Protein AF-A0A9N9JC75-F1 (afdb_monomer_lite)

pLDDT: mean 96.2, std 5.36, range [70.06, 98.62]

Secondary structure (DSSP, 8-state):
---S------HHHHHHHHHHHHHHHHH--S-------PPP-TTS-SS------

Radius of gyration: 16.92 Å; chains: 1; bounding box: 42×27×36 Å

Structure (mmCIF, N/CA/C/O backbone):
data_AF-A0A9N9JC75-F1
#
_entry.id   AF-A0A9N9JC75-F1
#
loop_
_atom_site.group_PDB
_atom_site.id
_atom_site.type_symbol
_atom_site.label_atom_id
_atom_site.label_alt_id
_atom_site.label_comp_id
_atom_site.label_asym_id
_atom_site.label_entity_id
_atom_site.label_seq_id
_atom_site.pdbx_PDB_ins_code
_atom_site.Cartn_x
_atom_site.Cartn_y
_atom_site.Cartn_z
_atom_site.occupancy
_atom_site.B_iso_or_equiv
_atom_site.auth_seq_id
_atom_site.auth_comp_id
_atom_site.auth_asym_id
_atom_site.auth_atom_id
_atom_site.pdbx_PDB_model_num
ATOM 1 N N . PRO A 1 1 ? -18.482 -18.472 -11.167 1.00 70.06 1 P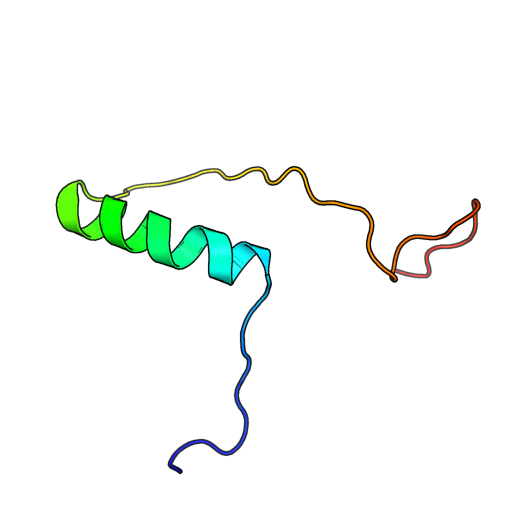RO A N 1
ATOM 2 C CA . PRO A 1 1 ? -17.888 -17.245 -10.584 1.00 70.06 1 PRO A CA 1
ATOM 3 C C . PRO A 1 1 ? -18.587 -16.002 -11.147 1.00 70.06 1 PRO A C 1
ATOM 5 O O . PRO A 1 1 ? -18.692 -15.878 -12.362 1.00 70.06 1 PRO A O 1
ATOM 8 N N . GLU A 1 2 ? -19.117 -15.140 -10.277 1.00 90.12 2 GLU A N 1
ATOM 9 C CA . GLU A 1 2 ? -19.918 -13.965 -10.669 1.00 90.12 2 GLU A CA 1
ATOM 10 C C . GLU A 1 2 ? -19.067 -12.857 -11.324 1.00 90.12 2 GLU A C 1
ATOM 12 O O . GLU A 1 2 ? -19.550 -12.116 -12.176 1.00 90.12 2 GLU A O 1
ATOM 17 N N . TYR A 1 3 ? -17.761 -12.820 -11.029 1.00 94.56 3 TYR A N 1
ATOM 18 C CA . TYR A 1 3 ? -16.804 -11.876 -11.613 1.00 94.56 3 TYR A CA 1
ATOM 19 C C . TYR A 1 3 ? -15.818 -12.556 -12.569 1.00 94.56 3 TYR A C 1
ATOM 21 O O . TYR A 1 3 ? -15.339 -13.662 -12.310 1.00 94.56 3 TYR A O 1
ATOM 29 N N . LYS A 1 4 ? -15.492 -11.866 -13.673 1.00 96.50 4 LYS A N 1
ATOM 30 C CA . LYS A 1 4 ? -14.549 -12.332 -14.711 1.00 96.50 4 LYS A CA 1
ATOM 31 C C . LYS A 1 4 ? -13.119 -11.810 -14.537 1.00 96.50 4 LYS A C 1
ATOM 33 O O . LYS A 1 4 ? -12.195 -12.414 -15.067 1.00 96.50 4 LYS A O 1
ATOM 38 N N . VAL A 1 5 ? -12.937 -10.693 -13.833 1.00 97.06 5 VAL A N 1
ATOM 39 C CA . VAL A 1 5 ? -11.635 -10.051 -13.598 1.00 97.06 5 VAL A CA 1
ATOM 40 C C . VAL A 1 5 ? -11.604 -9.552 -12.159 1.00 97.06 5 VAL A C 1
ATOM 42 O O . VAL A 1 5 ? -12.557 -8.916 -11.716 1.00 97.06 5 VAL A O 1
ATOM 45 N N . ILE A 1 6 ? -10.519 -9.845 -11.442 1.00 96.50 6 ILE A N 1
ATOM 46 C CA . ILE A 1 6 ? -10.306 -9.443 -10.046 1.00 96.50 6 ILE A CA 1
ATOM 47 C C . ILE A 1 6 ? -8.880 -8.910 -9.858 1.00 96.50 6 ILE A C 1
ATOM 49 O O . ILE A 1 6 ? -7.964 -9.319 -10.570 1.00 96.50 6 ILE A O 1
ATOM 53 N N . SER A 1 7 ? -8.696 -8.012 -8.890 1.00 97.75 7 SER A N 1
ATOM 54 C CA . SER A 1 7 ? -7.389 -7.502 -8.458 1.00 97.75 7 SER A CA 1
ATOM 55 C C . SER A 1 7 ? -7.156 -7.877 -7.000 1.00 97.75 7 SER A C 1
ATOM 57 O O . SER A 1 7 ? -8.061 -7.736 -6.183 1.00 97.75 7 SER A O 1
ATOM 59 N N . ASN A 1 8 ? -5.940 -8.310 -6.665 1.00 98.19 8 ASN A N 1
ATOM 60 C CA . ASN A 1 8 ? -5.562 -8.663 -5.292 1.00 98.19 8 ASN A CA 1
ATOM 61 C C . ASN A 1 8 ? -4.959 -7.481 -4.506 1.00 98.19 8 ASN A C 1
ATOM 63 O O . ASN A 1 8 ? -4.246 -7.675 -3.520 1.00 98.19 8 ASN A O 1
ATOM 67 N N . ALA A 1 9 ? -5.210 -6.253 -4.970 1.00 98.44 9 ALA A N 1
ATOM 68 C CA . ALA A 1 9 ? -4.616 -5.031 -4.433 1.00 98.44 9 ALA A CA 1
ATOM 69 C C . ALA A 1 9 ? -3.068 -5.092 -4.381 1.00 98.44 9 ALA A C 1
ATOM 71 O O . ALA A 1 9 ? -2.437 -5.798 -5.169 1.00 98.44 9 ALA A O 1
ATOM 72 N N . SER A 1 10 ? -2.445 -4.299 -3.502 1.00 98.50 10 SER A N 1
ATOM 73 C CA . SER A 1 10 ? -0.985 -4.226 -3.327 1.00 98.50 10 SER A CA 1
ATOM 74 C C . SER A 1 10 ? -0.519 -4.911 -2.037 1.00 98.50 10 SER A C 1
ATOM 76 O O . SER A 1 10 ? -1.321 -5.167 -1.136 1.00 98.50 10 SER A O 1
ATOM 78 N N . CYS A 1 11 ? 0.786 -5.166 -1.902 1.00 98.25 11 CYS A N 1
ATOM 79 C CA . CYS A 1 11 ? 1.382 -5.656 -0.653 1.00 98.25 11 CYS A CA 1
ATOM 80 C C . CYS A 1 11 ? 1.089 -4.722 0.537 1.00 98.25 11 CYS A C 1
ATOM 82 O O . CYS A 1 11 ? 0.679 -5.191 1.597 1.00 98.25 11 CYS A O 1
ATOM 84 N N . THR A 1 12 ? 1.212 -3.405 0.351 1.00 98.31 12 THR A N 1
ATOM 85 C CA . THR A 1 12 ? 0.954 -2.411 1.403 1.00 98.31 12 THR A CA 1
ATOM 86 C C . THR A 1 12 ? -0.520 -2.378 1.805 1.00 98.31 12 THR A C 1
ATOM 88 O O 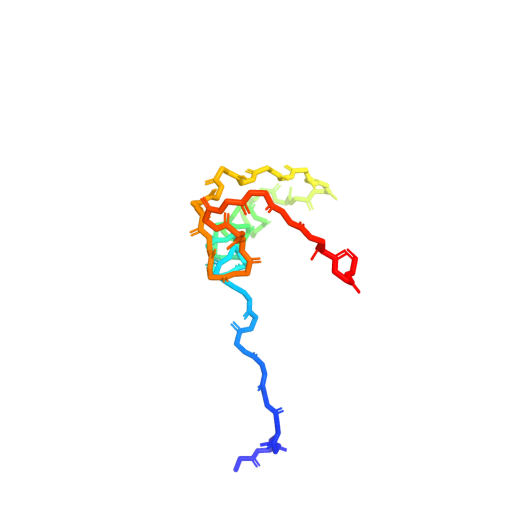. THR A 1 12 ? -0.826 -2.292 2.991 1.00 98.31 12 THR A O 1
ATOM 91 N N . THR A 1 13 ? -1.448 -2.515 0.849 1.00 98.50 13 THR A N 1
ATOM 92 C CA . THR A 1 13 ? -2.891 -2.597 1.146 1.00 98.50 13 THR A CA 1
ATOM 93 C C . THR A 1 13 ? -3.220 -3.849 1.951 1.00 98.50 13 THR A C 1
ATOM 95 O O . THR A 1 13 ? -3.946 -3.760 2.934 1.00 98.50 13 THR A O 1
ATOM 98 N N . ASN A 1 14 ? -2.661 -5.000 1.570 1.00 98.56 14 ASN A N 1
ATOM 99 C CA . ASN A 1 14 ? -2.875 -6.256 2.289 1.00 98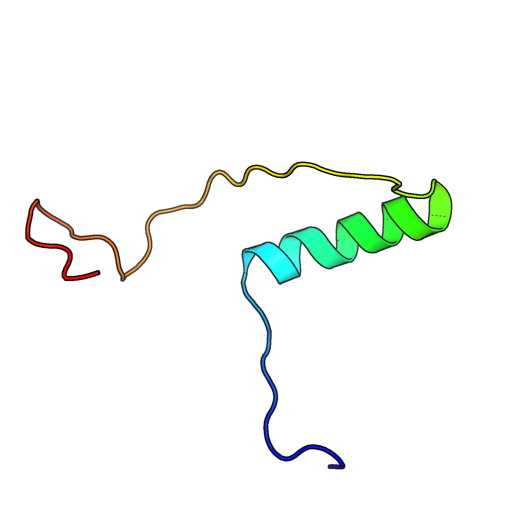.56 14 ASN A CA 1
ATOM 100 C C . ASN A 1 14 ? -2.275 -6.235 3.706 1.00 98.56 14 ASN A C 1
ATOM 102 O O . ASN A 1 14 ? -2.802 -6.898 4.591 1.00 98.56 14 ASN A O 1
ATOM 106 N N . CYS A 1 15 ? -1.216 -5.454 3.941 1.00 97.94 15 CYS A N 1
ATOM 107 C CA . CYS A 1 15 ? -0.680 -5.214 5.282 1.00 97.94 15 CYS A CA 1
ATOM 108 C C . CYS A 1 15 ? -1.594 -4.291 6.111 1.00 97.94 15 CYS A C 1
ATOM 110 O O . CYS A 1 15 ? -1.912 -4.593 7.260 1.00 97.94 15 CYS A O 1
ATOM 112 N N . LEU A 1 16 ? -2.046 -3.176 5.526 1.00 98.56 16 LEU A N 1
ATOM 113 C CA . LEU A 1 16 ? -2.803 -2.153 6.250 1.00 98.56 16 LEU A CA 1
ATOM 114 C C . LEU A 1 16 ? -4.263 -2.547 6.506 1.00 98.56 16 LEU A C 1
ATOM 116 O O . LEU A 1 16 ? -4.775 -2.289 7.591 1.00 98.56 16 LEU A O 1
ATOM 120 N N . ALA A 1 17 ? -4.950 -3.140 5.528 1.00 98.50 17 ALA A N 1
ATOM 121 C CA . ALA A 1 17 ? -6.397 -3.348 5.587 1.00 98.50 17 ALA A CA 1
ATOM 122 C C . ALA A 1 17 ? -6.860 -4.221 6.773 1.00 98.50 17 ALA A C 1
ATOM 124 O O . ALA A 1 17 ? -7.828 -3.828 7.427 1.00 98.50 17 ALA A O 1
ATOM 125 N N . PRO A 1 18 ? -6.191 -5.341 7.123 1.00 98.56 18 PRO A N 1
ATOM 126 C CA . PRO A 1 18 ? -6.576 -6.131 8.292 1.00 98.56 18 PRO A CA 1
ATOM 127 C C . PRO A 1 18 ? -6.423 -5.353 9.603 1.00 98.56 18 PRO A C 1
ATOM 129 O O . PRO A 1 18 ? -7.310 -5.400 10.452 1.00 98.56 18 PRO A O 1
ATOM 132 N N . LEU A 1 19 ? -5.330 -4.597 9.749 1.00 98.50 19 LEU A N 1
ATOM 133 C CA . LEU A 1 19 ? -5.085 -3.768 10.929 1.00 98.50 19 LEU A CA 1
ATOM 134 C C . LEU A 1 19 ? -6.116 -2.637 11.034 1.00 98.50 19 LEU A C 1
ATOM 136 O O . LEU A 1 19 ? -6.725 -2.445 12.083 1.00 98.50 19 LEU A O 1
ATOM 140 N N . ALA A 1 20 ? -6.333 -1.917 9.932 1.00 98.50 20 ALA A N 1
ATOM 141 C CA . ALA A 1 20 ? -7.290 -0.821 9.866 1.00 98.50 20 ALA A CA 1
ATOM 142 C C . ALA A 1 20 ? -8.714 -1.300 10.167 1.00 98.50 20 ALA A C 1
ATOM 144 O O . ALA A 1 20 ? -9.439 -0.604 10.869 1.00 98.50 20 ALA A O 1
ATOM 145 N N . LYS A 1 21 ? -9.094 -2.499 9.702 1.00 98.50 21 LYS A N 1
ATOM 146 C CA . LYS A 1 21 ? -10.392 -3.103 10.016 1.00 98.50 21 LYS A CA 1
ATOM 147 C C . LYS A 1 21 ? -10.586 -3.279 11.521 1.00 98.50 21 LYS A C 1
ATOM 149 O O . LYS A 1 21 ? -11.582 -2.804 12.046 1.00 98.50 21 LYS A O 1
ATOM 154 N N . VAL A 1 22 ? -9.640 -3.926 12.206 1.00 98.62 22 VAL A N 1
ATOM 155 C CA . VAL A 1 22 ? -9.751 -4.172 13.657 1.00 98.62 22 VAL A CA 1
ATOM 156 C C . VAL A 1 22 ? -9.858 -2.856 14.423 1.00 98.62 22 VAL A C 1
ATOM 158 O O . VAL A 1 22 ? -10.714 -2.706 15.285 1.00 98.62 22 VAL A O 1
ATOM 161 N N . ILE A 1 23 ? -9.017 -1.878 14.082 1.00 98.44 23 ILE A N 1
ATOM 162 C CA . ILE A 1 23 ? -9.029 -0.578 14.760 1.00 98.44 23 ILE A CA 1
ATOM 163 C C . ILE A 1 23 ? -10.337 0.177 14.483 1.00 98.44 23 ILE A C 1
ATOM 165 O O . ILE A 1 23 ? -10.890 0.793 15.389 1.00 98.44 23 ILE A O 1
ATOM 169 N N . HIS A 1 24 ? -10.842 0.139 13.249 1.00 98.50 24 HIS A N 1
ATOM 170 C CA . HIS A 1 24 ? -12.070 0.837 12.882 1.00 98.50 24 HIS A CA 1
ATOM 171 C C . HIS A 1 24 ? -13.307 0.224 13.540 1.00 98.50 24 HIS A C 1
ATOM 173 O O . HIS A 1 24 ? -14.134 0.976 14.046 1.00 98.50 24 HIS A O 1
ATOM 179 N N . ASP A 1 25 ? -13.416 -1.106 13.559 1.00 98.62 25 ASP A N 1
ATOM 180 C CA . ASP A 1 25 ? -14.572 -1.798 14.135 1.00 98.62 25 ASP A CA 1
ATOM 181 C C . ASP A 1 25 ? -14.687 -1.545 15.652 1.00 98.62 25 ASP A C 1
ATOM 183 O O . ASP A 1 25 ? -15.792 -1.373 16.159 1.00 98.62 25 ASP A O 1
ATOM 187 N N . GLU A 1 26 ? -13.555 -1.474 16.362 1.00 98.50 26 GLU A N 1
ATOM 188 C CA . GLU A 1 26 ? -13.528 -1.298 17.822 1.00 98.50 26 GLU A CA 1
ATOM 189 C C . GLU A 1 26 ? -13.540 0.173 18.267 1.00 98.50 26 GLU A C 1
ATOM 191 O O . GLU A 1 26 ? -14.148 0.515 19.282 1.00 98.50 26 GLU A O 1
ATOM 196 N N . PHE A 1 27 ? -12.857 1.057 17.535 1.00 98.06 27 PHE A N 1
ATOM 197 C CA . PHE A 1 27 ? -12.589 2.426 17.998 1.00 98.06 27 PHE A CA 1
ATOM 198 C C . PHE A 1 27 ? -13.101 3.519 17.061 1.00 98.06 27 PHE A C 1
ATOM 200 O O . PHE A 1 27 ? -13.188 4.673 17.475 1.00 98.06 27 PHE A O 1
ATOM 207 N N . GLY A 1 28 ? -13.451 3.179 15.819 1.00 98.19 28 GLY A N 1
ATOM 208 C CA . GLY A 1 28 ? -13.829 4.141 14.789 1.00 98.19 28 GLY A CA 1
ATOM 209 C C . GLY A 1 28 ? -12.644 4.987 14.306 1.00 98.19 28 GLY A C 1
ATOM 210 O O . GLY A 1 28 ? -12.119 5.842 15.013 1.00 98.19 28 GLY A O 1
ATOM 211 N N . ILE A 1 29 ? -12.241 4.800 13.048 1.00 97.69 29 ILE A N 1
ATOM 212 C CA . ILE A 1 29 ? -11.254 5.675 12.386 1.00 97.69 29 ILE A CA 1
ATOM 213 C C . ILE A 1 29 ? -12.001 6.797 11.658 1.00 97.69 29 ILE A C 1
ATOM 215 O O . ILE A 1 29 ? -12.756 6.507 10.732 1.00 97.69 29 ILE A O 1
ATOM 219 N N . ILE A 1 30 ? -11.770 8.056 12.049 1.00 98.38 30 ILE A N 1
ATOM 220 C CA . ILE A 1 30 ? -12.306 9.244 11.353 1.00 98.38 30 ILE A CA 1
ATOM 221 C C . ILE A 1 30 ? -11.401 9.630 10.173 1.00 98.38 30 ILE A C 1
ATOM 223 O O . ILE A 1 30 ? -11.882 9.875 9.071 1.00 98.38 30 ILE A O 1
ATOM 227 N N . GLU A 1 31 ? -10.085 9.637 10.393 1.00 98.00 31 GLU A N 1
ATOM 228 C CA . GLU A 1 31 ? -9.066 9.920 9.381 1.00 98.00 31 GLU A CA 1
ATOM 229 C C . GLU A 1 31 ? -7.746 9.210 9.719 1.00 98.00 31 GLU A C 1
ATOM 231 O O . GLU A 1 31 ? -7.530 8.782 10.854 1.00 98.00 31 GLU A O 1
ATOM 236 N N . GLY A 1 32 ? -6.856 9.066 8.732 1.00 96.81 32 GLY A N 1
ATOM 237 C CA . GLY A 1 32 ? -5.560 8.423 8.929 1.00 96.81 32 GLY A CA 1
ATOM 238 C C . GLY A 1 32 ? -4.549 8.786 7.847 1.00 96.81 32 GLY A C 1
ATOM 239 O O . GLY A 1 32 ? -4.861 8.798 6.658 1.00 96.81 32 GLY A O 1
ATOM 240 N N . LEU A 1 33 ? -3.316 9.046 8.271 1.00 98.19 33 LEU A N 1
ATOM 241 C CA . LEU A 1 33 ? -2.150 9.184 7.404 1.00 98.19 33 LEU A CA 1
ATOM 242 C C . LE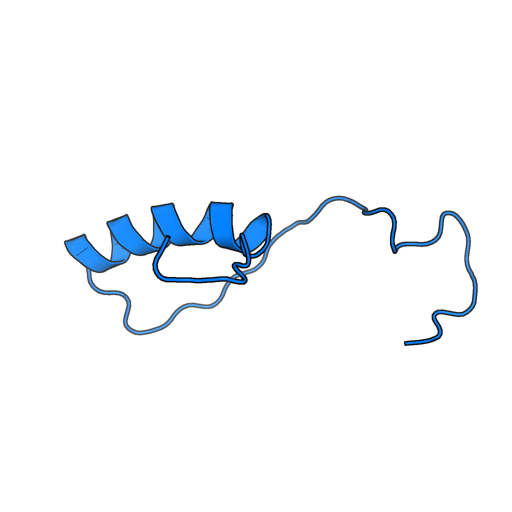U A 1 33 ? -1.241 7.978 7.626 1.00 98.19 33 LEU A C 1
ATOM 244 O O . LEU A 1 33 ? -1.055 7.532 8.757 1.00 98.19 33 LEU A O 1
ATOM 248 N N . MET A 1 34 ? -0.678 7.442 6.547 1.00 97.94 34 MET A N 1
ATOM 249 C CA . MET A 1 34 ? 0.168 6.254 6.595 1.00 97.94 34 MET A CA 1
ATOM 250 C C . MET A 1 34 ? 1.470 6.500 5.846 1.00 97.94 34 MET A C 1
ATOM 252 O O . MET A 1 34 ? 1.477 7.054 4.749 1.00 97.94 34 MET A O 1
ATOM 256 N N . THR A 1 35 ? 2.557 6.018 6.436 1.00 97.56 35 THR A N 1
ATOM 257 C CA . THR A 1 35 ? 3.873 5.939 5.810 1.00 97.56 35 THR A CA 1
ATOM 258 C C . THR A 1 35 ? 4.331 4.492 5.878 1.00 97.56 35 THR A C 1
ATOM 260 O O . THR A 1 35 ? 4.268 3.867 6.936 1.00 97.56 35 THR A O 1
ATOM 263 N N . THR A 1 36 ? 4.821 3.960 4.762 1.00 97.81 36 THR A N 1
ATOM 264 C CA . THR A 1 36 ? 5.496 2.663 4.730 1.00 97.81 36 THR A CA 1
ATOM 265 C C . THR A 1 36 ? 6.968 2.874 4.417 1.00 97.81 36 THR A C 1
ATOM 267 O O . THR A 1 36 ? 7.322 3.580 3.473 1.00 97.81 36 THR A O 1
ATOM 270 N N . VAL A 1 37 ? 7.839 2.257 5.211 1.00 98.12 37 VAL A N 1
ATOM 271 C CA . VAL A 1 37 ? 9.234 2.073 4.818 1.00 98.12 37 VAL A CA 1
ATOM 272 C C . VAL A 1 37 ? 9.269 0.817 3.959 1.00 98.12 37 VAL A C 1
ATOM 274 O O . VAL A 1 37 ? 9.238 -0.299 4.472 1.00 98.12 37 VAL A O 1
ATOM 277 N N . HIS A 1 38 ? 9.257 1.012 2.643 1.00 98.38 38 HIS A N 1
ATOM 278 C CA . HIS A 1 38 ? 9.205 -0.080 1.679 1.00 98.38 38 HIS A CA 1
ATOM 279 C C . HIS A 1 38 ? 10.610 -0.435 1.181 1.00 98.38 38 HIS A C 1
ATOM 281 O O . HIS A 1 38 ? 11.421 0.446 0.890 1.00 98.38 38 HIS A O 1
ATOM 287 N N . SER A 1 39 ? 10.895 -1.729 1.042 1.00 98.38 39 SER A N 1
ATOM 288 C CA . SER A 1 39 ? 12.142 -2.201 0.431 1.00 98.38 39 SER A CA 1
ATOM 289 C C . SER A 1 39 ? 12.215 -1.844 -1.058 1.00 98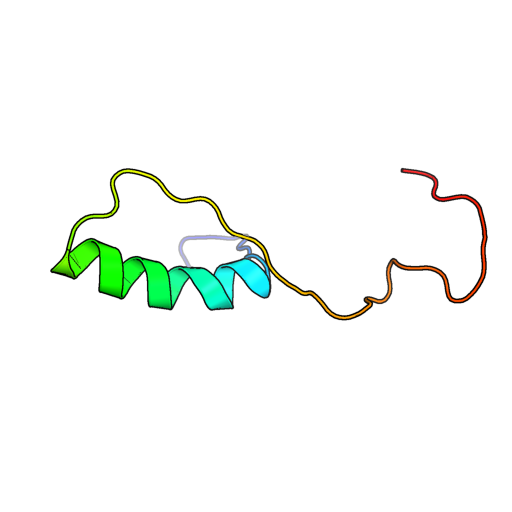.38 39 SER A C 1
ATOM 291 O O . SER A 1 39 ? 11.207 -1.535 -1.695 1.00 98.38 39 SER A O 1
ATOM 293 N N . THR A 1 40 ? 13.412 -1.899 -1.640 1.00 97.69 40 THR A N 1
ATOM 294 C CA . THR A 1 40 ? 13.568 -1.720 -3.086 1.00 97.69 40 THR A CA 1
ATOM 295 C C . THR A 1 40 ? 12.808 -2.803 -3.863 1.00 97.69 40 THR A C 1
ATOM 297 O O . THR A 1 40 ? 12.613 -3.927 -3.403 1.00 97.69 40 THR A O 1
ATOM 300 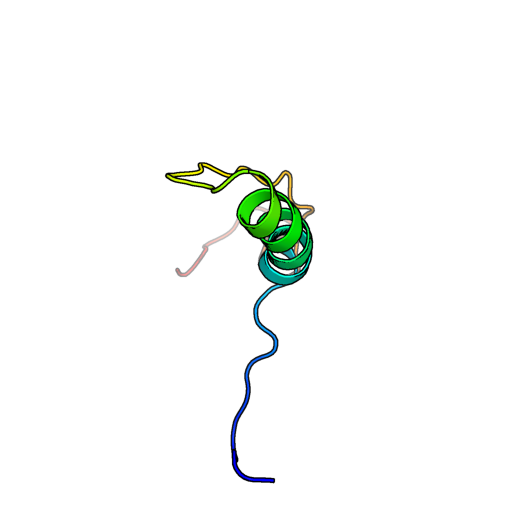N N . THR A 1 41 ? 12.342 -2.444 -5.052 1.00 97.56 41 THR A N 1
ATOM 301 C CA . THR A 1 41 ? 11.523 -3.262 -5.949 1.00 97.56 41 THR A CA 1
ATOM 302 C C . THR A 1 41 ? 12.151 -3.304 -7.337 1.00 97.56 41 THR A C 1
ATOM 304 O O . THR A 1 41 ? 13.026 -2.503 -7.666 1.00 97.56 41 THR A O 1
ATOM 307 N N . ALA A 1 42 ? 11.666 -4.209 -8.186 1.00 96.69 42 ALA A N 1
ATOM 308 C CA . ALA A 1 42 ? 12.193 -4.403 -9.536 1.00 96.69 42 ALA A CA 1
ATOM 309 C C . ALA A 1 42 ? 12.024 -3.188 -10.470 1.00 96.69 42 ALA A C 1
ATOM 311 O O . ALA A 1 42 ? 12.667 -3.133 -11.514 1.00 96.69 42 ALA A O 1
ATOM 312 N N . THR A 1 43 ? 11.167 -2.217 -10.132 1.00 95.62 43 THR A N 1
ATOM 313 C CA . THR A 1 43 ? 11.001 -0.998 -10.940 1.00 95.62 43 THR A CA 1
ATOM 314 C C . THR A 1 43 ? 12.084 0.045 -10.672 1.00 95.62 43 THR A C 1
ATOM 316 O O . THR A 1 43 ? 12.234 0.979 -11.456 1.00 95.62 43 THR A O 1
ATOM 319 N N . GLN A 1 44 ? 12.827 -0.083 -9.570 1.00 96.62 44 GLN A N 1
ATOM 320 C CA . GLN A 1 44 ? 13.962 0.787 -9.269 1.00 96.62 44 GLN A CA 1
ATOM 321 C C . GLN A 1 44 ? 15.193 0.334 -10.053 1.00 96.62 44 GLN A C 1
ATOM 323 O O . GLN A 1 44 ? 15.380 -0.848 -10.340 1.00 96.62 44 GLN A O 1
ATOM 328 N N . LYS A 1 45 ? 16.043 1.292 -10.416 1.00 95.00 45 LYS A N 1
ATOM 329 C CA . LYS A 1 45 ? 17.255 1.019 -11.184 1.00 95.00 45 LYS A CA 1
ATOM 330 C C . LYS A 1 45 ? 18.404 0.682 -10.244 1.00 95.00 45 LYS A C 1
ATOM 332 O O . LYS A 1 45 ? 18.540 1.284 -9.185 1.00 95.00 45 LYS A O 1
ATOM 337 N N . VAL A 1 46 ? 19.245 -0.258 -10.666 1.00 96.12 46 VAL A N 1
ATOM 338 C CA . VAL A 1 46 ? 20.468 -0.636 -9.937 1.00 96.12 46 VAL A CA 1
ATOM 339 C C . VAL A 1 46 ? 21.550 0.444 -9.997 1.00 96.12 46 VAL A C 1
ATOM 341 O O . VAL A 1 46 ? 22.408 0.508 -9.126 1.00 96.12 46 VAL A O 1
ATOM 344 N N . VAL A 1 47 ? 21.496 1.286 -11.029 1.00 96.69 47 VAL A N 1
ATOM 345 C CA . VAL A 1 47 ? 22.355 2.451 -11.259 1.00 96.69 47 VAL A CA 1
ATOM 346 C C . VAL A 1 47 ? 21.500 3.582 -11.822 1.00 96.69 47 VAL A C 1
ATOM 348 O O . VAL A 1 47 ? 20.401 3.335 -12.328 1.00 96.69 47 VAL A O 1
ATOM 351 N N . ASP A 1 48 ? 21.995 4.811 -11.772 1.00 96.94 48 ASP A N 1
ATOM 352 C CA . ASP A 1 48 ? 21.258 5.968 -12.274 1.00 96.94 48 ASP A CA 1
ATOM 353 C C . ASP A 1 48 ? 20.886 5.824 -13.756 1.00 96.94 48 ASP A C 1
ATOM 355 O O . ASP A 1 48 ? 21.644 5.322 -14.588 1.00 96.94 48 ASP A O 1
ATOM 359 N N . GLY A 1 49 ? 19.689 6.287 -14.111 1.00 95.25 49 GLY A N 1
ATOM 360 C CA . GLY A 1 49 ? 19.262 6.344 -15.500 1.00 95.25 49 GLY A CA 1
ATOM 361 C C . GLY A 1 49 ? 17.844 6.887 -15.664 1.00 95.25 49 GLY A C 1
ATOM 362 O O . GLY A 1 49 ? 17.132 7.068 -14.678 1.00 95.25 49 GLY A O 1
ATOM 363 N N . PRO A 1 50 ? 17.377 7.083 -16.908 1.00 94.00 50 PRO A N 1
ATOM 364 C CA . PRO A 1 50 ? 16.101 7.756 -17.167 1.00 94.00 50 PRO A CA 1
ATOM 365 C C . PRO A 1 50 ? 14.882 6.959 -16.668 1.00 94.00 50 PRO A C 1
ATOM 367 O O . PRO A 1 50 ? 14.676 5.827 -17.111 1.00 94.00 50 PRO A O 1
ATOM 370 N N . SER A 1 51 ? 14.067 7.513 -15.765 1.00 94.50 51 SER A N 1
ATOM 371 C CA . SER A 1 51 ? 12.724 6.988 -15.465 1.00 94.50 51 SER A CA 1
ATOM 372 C C . SER A 1 51 ? 11.736 7.630 -16.435 1.00 94.50 51 SER A C 1
ATOM 374 O O . SER A 1 51 ? 11.538 8.836 -16.396 1.00 94.50 51 SER A O 1
ATOM 376 N N . GLY A 1 52 ? 11.175 6.838 -17.354 1.00 87.00 52 GLY A N 1
ATOM 377 C CA . GLY A 1 52 ? 10.259 7.308 -18.411 1.00 87.00 52 GLY A CA 1
ATOM 378 C C . GLY A 1 52 ? 8.810 7.504 -17.955 1.00 87.00 52 GLY A C 1
ATOM 379 O O . GLY A 1 52 ? 7.906 7.560 -18.787 1.00 87.00 52 GLY A O 1
ATOM 380 N N . LYS A 1 53 ? 8.603 7.542 -16.642 1.00 72.56 53 LYS A N 1
ATOM 381 C CA . LYS A 1 53 ? 7.389 7.973 -15.961 1.00 72.56 53 LYS A CA 1
ATOM 382 C C . LYS A 1 53 ? 7.790 9.036 -14.957 1.00 72.56 53 LYS A C 1
ATOM 384 O O . LYS A 1 53 ? 8.855 8.820 -14.324 1.00 72.56 53 LYS A O 1
#

Sequence (53 aa):
PEYKVISNASCTTNCLAPLAKVIHDEFGIIEGLMTTVHSTTATQKVVDGPSGK

Foldseek 3Di:
DPDDDDDPDDPVCVVVVVVVVVCCVPPNDPDDDDDDPDDDDPLDDPDDDDDPD

Organism: NCBI:txid144679

InterPro domains:
  IPR020829 Glyceraldehyde 3-phosphate dehydrogenase, catalytic domain [PF02800] (16-52)
  IPR020830 Glyceraldehyde 3-phosphate dehydrogenase, active site [PS00071] (9-16)
  IPR020831 Glyceraldehyde/Erythrose phosphate dehydrogenase family [PR00078] (5-23)
  IPR020831 Glyceraldehyde/Erythrose phosphate dehydrogenase family [PR00078] (32-48)
  IPR020831 Glyceraldehyde/Erythrose phosphate dehydrogenase family [PTHR10836] (2-53)